Protein AF-A0A967BPD2-F1 (afdb_monomer_lite)

Radius of gyration: 11.85 Å; chains: 1; bounding box: 30×20×30 Å

Structure (mmCIF, N/CA/C/O backbone):
data_AF-A0A967BPD2-F1
#
_entry.id   AF-A0A967BPD2-F1
#
loop_
_atom_site.group_PDB
_atom_site.id
_atom_site.type_symbol
_atom_site.label_atom_id
_atom_site.label_alt_id
_atom_site.label_comp_id
_atom_site.label_asym_id
_atom_site.label_entity_id
_atom_site.label_seq_id
_atom_site.pdbx_PDB_ins_code
_atom_site.Cartn_x
_atom_site.Cartn_y
_atom_site.Cartn_z
_atom_site.occupancy
_atom_site.B_iso_or_equiv
_atom_site.auth_seq_id
_atom_site.auth_comp_id
_atom_site.auth_asym_id
_atom_site.auth_atom_id
_atom_site.pdbx_PDB_model_num
ATOM 1 N N . MET A 1 1 ? -18.961 4.892 11.991 1.00 70.62 1 MET A N 1
ATOM 2 C CA . MET A 1 1 ? -18.282 4.177 10.893 1.00 70.62 1 MET A CA 1
ATOM 3 C C . MET A 1 1 ? -17.587 5.235 10.062 1.00 70.62 1 MET A C 1
ATOM 5 O O . MET A 1 1 ? -18.245 6.195 9.690 1.00 70.62 1 MET A O 1
ATOM 9 N N . GLU A 1 2 ? -16.279 5.121 9.880 1.00 83.81 2 GLU A N 1
ATOM 10 C CA . GLU A 1 2 ? -15.484 6.054 9.078 1.00 83.81 2 GLU A CA 1
ATOM 11 C C . GLU A 1 2 ? -15.293 5.424 7.697 1.00 83.81 2 GLU A C 1
ATOM 13 O O . GLU A 1 2 ? -14.890 4.265 7.611 1.00 83.81 2 GLU A O 1
ATOM 18 N N . VAL A 1 3 ? -15.660 6.144 6.637 1.00 87.06 3 VAL A N 1
ATOM 19 C CA . VAL A 1 3 ? -15.506 5.681 5.253 1.00 87.06 3 VAL A CA 1
ATOM 20 C C . VAL A 1 3 ? -14.321 6.423 4.657 1.00 87.06 3 VAL A C 1
ATOM 22 O O . VAL A 1 3 ? -14.348 7.647 4.579 1.00 87.06 3 VAL A O 1
ATOM 25 N N . ILE A 1 4 ? -13.295 5.683 4.239 1.00 88.81 4 ILE A N 1
ATOM 26 C CA . ILE A 1 4 ? -12.131 6.237 3.545 1.00 88.81 4 ILE A CA 1
ATOM 27 C C . ILE A 1 4 ? -12.223 5.809 2.084 1.00 88.81 4 ILE A C 1
ATOM 29 O O . ILE A 1 4 ? -12.156 4.621 1.761 1.00 88.81 4 ILE A O 1
ATOM 33 N N . HIS A 1 5 ? -12.403 6.782 1.193 1.00 91.19 5 HIS A N 1
ATOM 34 C CA . HIS A 1 5 ? -12.321 6.541 -0.239 1.00 91.19 5 HIS A CA 1
ATOM 35 C C . HIS A 1 5 ? -10.853 6.442 -0.647 1.00 91.19 5 HIS A C 1
ATOM 37 O O . HIS A 1 5 ? -10.020 7.235 -0.221 1.00 91.19 5 HIS A O 1
ATOM 43 N N . PHE A 1 6 ? -10.534 5.491 -1.523 1.00 89.94 6 PHE A N 1
ATOM 44 C CA . PHE A 1 6 ? -9.160 5.256 -1.978 1.00 89.94 6 PHE A CA 1
ATOM 45 C C . PHE A 1 6 ? -8.465 6.508 -2.542 1.00 89.94 6 PHE A C 1
ATOM 47 O O . PHE A 1 6 ? -7.253 6.671 -2.423 1.00 89.94 6 PHE A O 1
ATOM 54 N N . GLN A 1 7 ? -9.232 7.405 -3.158 1.00 90.88 7 GLN A N 1
ATOM 55 C CA . GLN A 1 7 ? -8.707 8.636 -3.744 1.00 90.88 7 GLN A CA 1
ATOM 56 C C . GLN A 1 7 ? -8.223 9.625 -2.676 1.00 90.88 7 GLN A C 1
ATOM 58 O O . GLN A 1 7 ? -7.195 10.268 -2.901 1.00 90.88 7 GLN A O 1
ATOM 63 N N . ASP A 1 8 ? -8.897 9.641 -1.524 1.00 91.12 8 ASP A N 1
ATOM 64 C CA . ASP A 1 8 ? -8.664 10.536 -0.383 1.00 91.12 8 ASP A CA 1
ATOM 65 C C . ASP A 1 8 ? -7.762 9.912 0.694 1.00 91.12 8 ASP A C 1
ATOM 67 O O . ASP A 1 8 ? -7.419 10.560 1.680 1.00 91.12 8 ASP A O 1
ATOM 7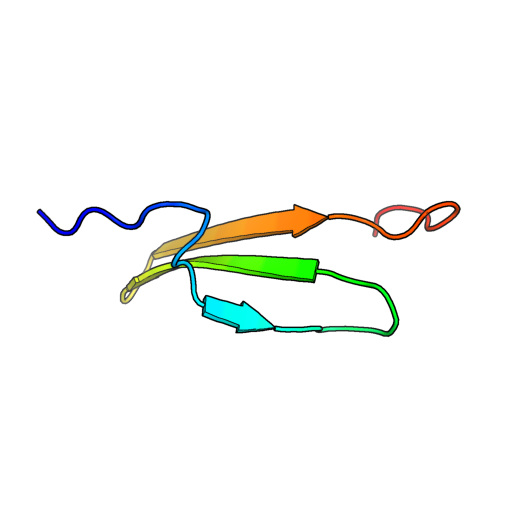1 N N . ALA A 1 9 ? -7.388 8.642 0.518 1.00 91.94 9 ALA A N 1
ATOM 72 C CA . ALA A 1 9 ? -6.494 7.922 1.411 1.00 91.94 9 ALA A CA 1
ATOM 73 C C . ALA A 1 9 ? -5.130 8.619 1.523 1.00 91.94 9 ALA A C 1
ATOM 75 O O . ALA A 1 9 ? -4.580 9.093 0.522 1.00 91.94 9 ALA A O 1
ATOM 76 N N . GLU A 1 10 ? -4.555 8.615 2.728 1.00 90.75 10 GLU A N 1
ATOM 77 C CA . GLU A 1 10 ? -3.200 9.116 2.957 1.00 90.75 10 GLU A CA 1
ATOM 78 C C . GLU A 1 10 ? -2.214 8.300 2.117 1.00 90.75 10 GLU A C 1
ATOM 80 O O . GLU A 1 10 ? -2.165 7.071 2.211 1.00 90.75 10 GLU A O 1
ATOM 85 N N . LYS A 1 11 ? -1.452 8.987 1.264 1.00 92.69 11 LYS A N 1
ATOM 86 C CA . LYS A 1 11 ? -0.484 8.375 0.354 1.00 92.69 11 LYS A CA 1
ATOM 87 C C . LYS A 1 11 ? 0.920 8.725 0.791 1.00 92.69 11 LYS A C 1
ATOM 89 O O . LYS A 1 11 ? 1.226 9.893 1.012 1.00 92.69 11 LYS A O 1
ATOM 94 N N . TYR A 1 12 ? 1.769 7.714 0.844 1.00 90.31 12 TYR A N 1
ATOM 95 C CA . TYR A 1 12 ? 3.187 7.887 1.089 1.00 90.31 12 TYR A CA 1
ATOM 96 C C . TYR A 1 12 ? 3.999 6.935 0.219 1.00 90.31 12 TYR A C 1
ATOM 98 O O . TYR A 1 12 ? 3.513 5.904 -0.257 1.00 90.31 12 TYR A O 1
ATOM 106 N N . GLU A 1 13 ? 5.245 7.325 -0.002 1.00 90.50 13 GLU A N 1
ATOM 107 C CA . GLU A 1 13 ? 6.205 6.609 -0.826 1.00 90.50 13 GLU A CA 1
ATOM 108 C C . GLU A 1 13 ? 7.229 5.945 0.104 1.00 90.50 13 GLU A C 1
ATOM 110 O O . GLU A 1 13 ? 8.070 6.640 0.676 1.00 90.50 13 GLU A O 1
ATOM 115 N N . PRO A 1 14 ? 7.119 4.625 0.359 1.00 86.62 14 PRO A N 1
ATOM 116 C CA . PRO A 1 14 ? 8.052 3.936 1.250 1.00 86.62 14 PRO A CA 1
ATOM 117 C C . PRO A 1 14 ? 9.444 3.765 0.623 1.00 86.62 14 PRO A C 1
ATOM 119 O O . PRO A 1 14 ? 10.439 3.742 1.340 1.00 86.62 14 PRO A O 1
ATOM 122 N N . GLU A 1 15 ? 9.498 3.645 -0.702 1.00 86.81 15 GLU A N 1
ATOM 123 C CA . GLU A 1 15 ? 10.689 3.457 -1.530 1.00 86.81 15 GLU A CA 1
ATOM 124 C C . GLU A 1 15 ? 10.451 4.123 -2.890 1.00 86.81 15 GLU A C 1
ATOM 126 O O . GLU A 1 15 ? 9.301 4.315 -3.281 1.00 86.81 15 GLU A O 1
ATOM 131 N N . GLU A 1 16 ? 11.517 4.431 -3.631 1.00 85.06 16 GLU A N 1
ATOM 132 C CA . GLU A 1 16 ? 11.415 5.124 -4.920 1.00 85.06 16 GLU A CA 1
ATOM 133 C C . GLU A 1 16 ? 10.446 4.414 -5.885 1.00 85.06 16 GLU A C 1
ATOM 135 O O . GLU A 1 16 ? 10.583 3.224 -6.178 1.00 85.06 16 GLU A O 1
ATOM 140 N N . ASN A 1 17 ? 9.478 5.166 -6.406 1.00 85.69 17 ASN A N 1
ATOM 141 C CA . ASN A 1 17 ? 8.405 4.741 -7.303 1.00 85.69 17 ASN A CA 1
ATOM 142 C C . ASN A 1 17 ? 7.367 3.783 -6.689 1.00 85.69 17 ASN A C 1
ATOM 144 O O . ASN A 1 17 ? 6.528 3.238 -7.416 1.00 85.69 17 ASN A O 1
ATOM 148 N N . TRP A 1 18 ? 7.377 3.578 -5.372 1.00 88.75 18 TRP A N 1
ATOM 149 C CA . TRP A 1 18 ? 6.326 2.838 -4.681 1.00 88.75 18 TRP A CA 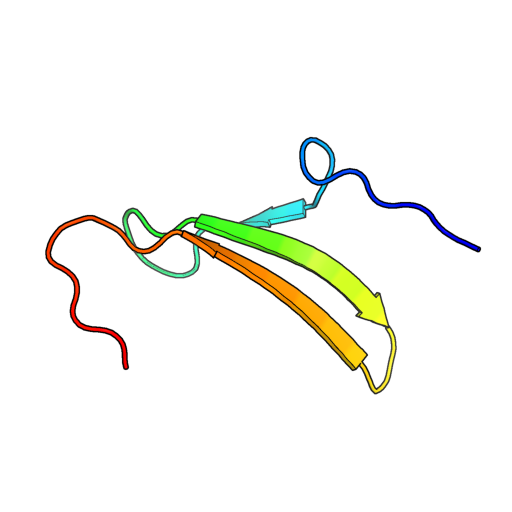1
ATOM 150 C C . TRP A 1 18 ? 5.192 3.759 -4.253 1.00 88.75 18 TRP A C 1
ATOM 152 O O . TRP A 1 18 ? 5.406 4.844 -3.727 1.00 88.75 18 TRP A O 1
ATOM 162 N N . VAL A 1 19 ? 3.954 3.285 -4.389 1.00 89.81 19 VAL A N 1
ATOM 163 C CA . VAL A 1 19 ? 2.794 4.004 -3.848 1.00 89.81 19 VAL A CA 1
ATOM 164 C C . VAL A 1 19 ? 2.123 3.144 -2.796 1.00 89.81 19 VAL A C 1
ATOM 166 O O . VAL A 1 19 ? 1.657 2.041 -3.091 1.00 89.81 19 VAL A O 1
ATOM 169 N N . ARG A 1 20 ? 2.039 3.670 -1.572 1.00 92.50 20 ARG A N 1
ATOM 170 C CA . ARG A 1 20 ? 1.290 3.069 -0.470 1.00 92.50 20 ARG A CA 1
ATOM 171 C C . ARG A 1 20 ? 0.169 4.011 -0.061 1.00 92.50 20 ARG A C 1
ATOM 173 O O . ARG A 1 20 ? 0.393 5.203 0.119 1.00 92.50 20 ARG A O 1
ATOM 180 N N . SER A 1 21 ? -1.051 3.494 0.024 1.00 94.19 21 SER A N 1
ATOM 181 C CA . SER A 1 21 ? -2.237 4.256 0.430 1.00 94.19 21 SER A CA 1
ATOM 182 C C . SER A 1 21 ? -2.838 3.645 1.687 1.00 94.19 21 SER A C 1
ATOM 184 O O . SER A 1 21 ? -3.190 2.465 1.685 1.00 94.19 21 SER A O 1
ATOM 186 N N . ASN A 1 22 ? -2.963 4.435 2.749 1.00 92.50 22 ASN A N 1
ATOM 187 C CA . ASN A 1 22 ? -3.510 4.007 4.027 1.00 92.50 22 ASN A CA 1
ATOM 188 C C . ASN A 1 22 ? -5.036 4.160 4.042 1.00 92.50 22 ASN A C 1
ATOM 190 O O . ASN A 1 22 ? -5.567 5.264 3.941 1.00 92.50 22 ASN A O 1
ATOM 194 N N . LEU A 1 23 ? -5.738 3.034 4.155 1.00 93.12 23 LEU A N 1
ATOM 195 C CA . LEU A 1 23 ? -7.200 2.961 4.190 1.00 93.12 23 LEU A CA 1
ATOM 196 C C . LEU A 1 23 ? -7.744 2.738 5.603 1.00 93.12 23 LEU A C 1
ATOM 198 O O . LEU A 1 23 ? -8.949 2.843 5.815 1.00 93.12 23 LEU A O 1
ATOM 202 N N . CYS A 1 24 ? -6.886 2.384 6.559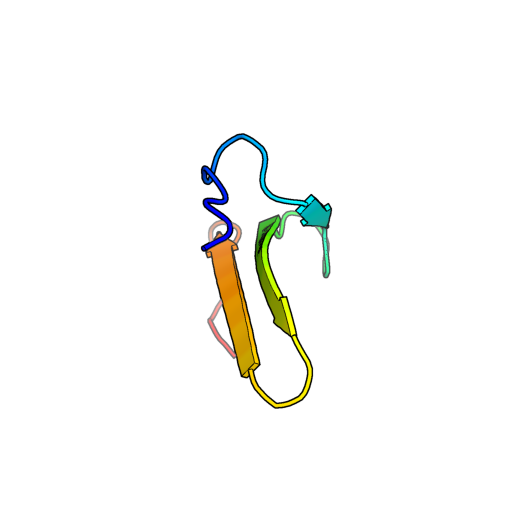 1.00 91.81 24 CYS A N 1
ATOM 203 C CA . CYS A 1 24 ? -7.235 2.234 7.962 1.00 91.81 24 CYS A CA 1
ATOM 204 C C . CYS A 1 24 ? -5.956 2.211 8.800 1.00 91.81 24 CYS A C 1
ATOM 206 O O . CYS A 1 24 ? -5.088 1.370 8.570 1.00 91.81 24 CYS A O 1
ATOM 208 N N . ASN A 1 25 ? -5.875 3.082 9.807 1.00 86.88 25 ASN A N 1
ATOM 209 C CA . ASN A 1 25 ? -4.786 3.105 10.780 1.00 86.88 25 ASN A CA 1
ATOM 210 C C . ASN A 1 25 ? -5.354 3.208 12.199 1.00 86.88 25 ASN A C 1
ATOM 212 O O . ASN A 1 25 ? -5.506 4.303 12.745 1.00 86.88 25 ASN A O 1
ATOM 216 N N . LYS A 1 26 ? -5.758 2.075 12.778 1.00 89.31 26 LYS A N 1
ATOM 217 C CA . LYS A 1 26 ? -6.315 2.009 14.135 1.00 89.31 26 LYS A CA 1
ATOM 218 C C . LYS A 1 26 ? -5.455 1.080 15.001 1.00 89.31 26 LYS A C 1
ATOM 220 O O . LYS A 1 26 ? -4.790 0.187 14.476 1.00 89.31 26 LYS A O 1
ATOM 225 N N . PRO A 1 27 ? -5.470 1.231 16.336 1.00 92.50 27 PRO A N 1
ATOM 226 C CA . PRO A 1 27 ? -4.775 0.295 17.212 1.00 92.50 27 PRO A CA 1
ATOM 227 C C . PRO A 1 27 ? -5.210 -1.153 16.940 1.00 92.50 27 PRO A C 1
ATOM 229 O O . PRO A 1 27 ? -6.393 -1.475 17.029 1.00 92.50 27 PRO A O 1
ATOM 232 N N . GLY A 1 28 ? -4.253 -2.016 16.589 1.00 92.62 28 GLY A N 1
ATOM 233 C CA . GLY A 1 28 ? -4.486 -3.442 16.338 1.00 92.62 28 GLY A CA 1
ATOM 234 C C . GLY A 1 28 ? -4.913 -3.820 14.913 1.00 92.62 28 GLY A C 1
ATOM 235 O O . GLY A 1 28 ? -5.011 -5.0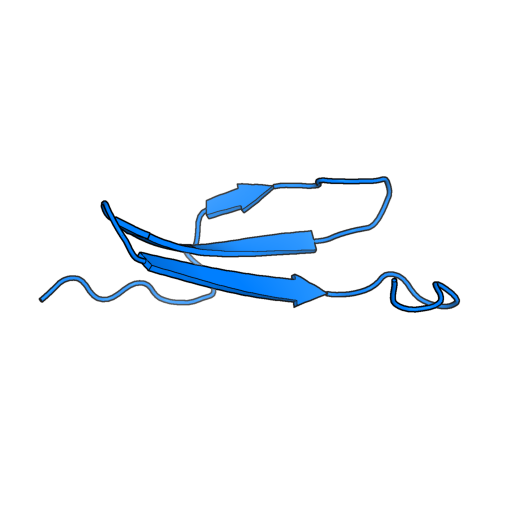12 14.637 1.00 92.62 28 GLY A O 1
ATOM 236 N N . ILE A 1 29 ? -5.134 -2.861 14.003 1.00 91.31 29 ILE A N 1
ATOM 237 C CA . ILE A 1 29 ? -5.407 -3.155 12.588 1.00 91.31 29 ILE A CA 1
ATOM 238 C C . ILE A 1 29 ? -4.966 -2.017 11.663 1.00 91.31 29 ILE A C 1
ATOM 240 O O . ILE A 1 29 ? -5.300 -0.850 11.876 1.00 91.31 29 ILE A O 1
ATOM 244 N N . SER A 1 30 ? -4.283 -2.383 10.580 1.00 91.69 30 SER A N 1
ATOM 245 C CA . SER A 1 30 ? -4.062 -1.504 9.438 1.00 91.69 30 SER A CA 1
ATOM 246 C C . SER A 1 30 ? -4.556 -2.147 8.146 1.00 91.69 30 SER A C 1
ATOM 248 O O . SER A 1 30 ? -4.528 -3.368 7.990 1.00 91.69 30 SER A O 1
ATOM 250 N N . ILE A 1 31 ? -5.044 -1.318 7.224 1.00 92.50 31 ILE A N 1
ATOM 251 C CA . ILE A 1 31 ? -5.397 -1.732 5.863 1.00 92.50 31 ILE A CA 1
ATOM 252 C C . ILE A 1 31 ? -4.705 -0.773 4.911 1.00 92.50 31 ILE A C 1
ATOM 254 O O . ILE A 1 31 ? -4.923 0.436 4.970 1.00 92.50 31 ILE A O 1
ATOM 258 N N . GLU A 1 32 ? -3.884 -1.316 4.021 1.00 93.25 32 GLU A N 1
ATOM 259 C CA . GLU A 1 32 ? -3.079 -0.526 3.100 1.00 93.25 32 GLU A CA 1
ATOM 260 C C . GLU A 1 32 ? -3.147 -1.110 1.691 1.00 93.25 32 GLU A C 1
ATOM 262 O O . GLU A 1 32 ? -3.175 -2.327 1.500 1.00 93.25 32 GLU A O 1
ATOM 267 N N . HIS A 1 33 ? -3.171 -0.226 0.698 1.00 91.62 33 HIS A N 1
ATOM 268 C CA . HIS A 1 33 ? -3.104 -0.580 -0.711 1.00 91.62 33 HIS A CA 1
ATOM 269 C C . HIS A 1 33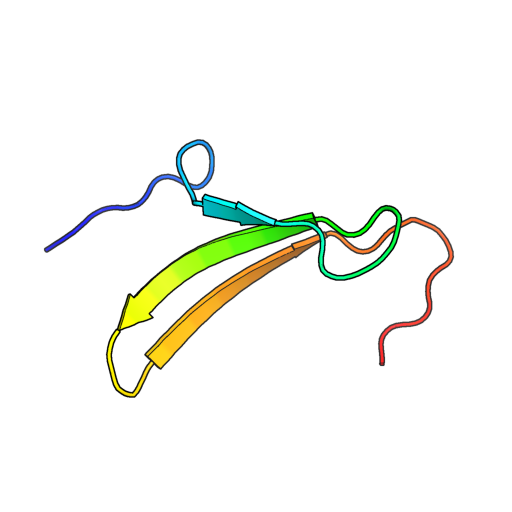 ? -1.722 -0.241 -1.266 1.00 91.62 33 HIS A C 1
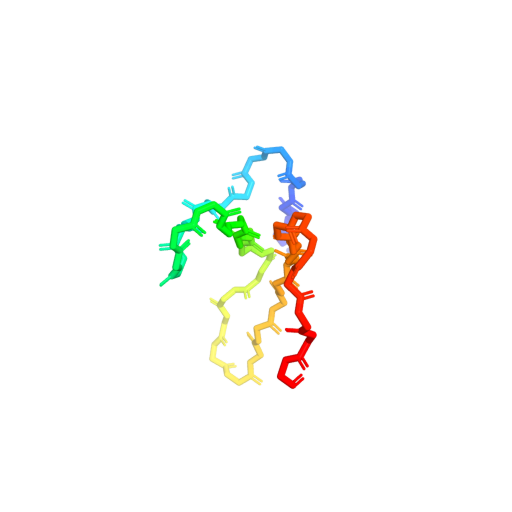ATOM 271 O O . HIS A 1 33 ? -1.221 0.864 -1.061 1.00 91.62 33 HIS A O 1
ATOM 277 N N . PHE A 1 34 ? -1.129 -1.186 -1.992 1.00 90.38 34 PHE A N 1
ATOM 278 C CA . PHE A 1 34 ? 0.238 -1.101 -2.490 1.00 90.38 34 PHE A CA 1
ATOM 279 C C . PHE A 1 34 ? 0.245 -1.199 -4.006 1.00 90.38 34 PHE A C 1
ATOM 281 O O . PHE A 1 34 ? -0.292 -2.152 -4.572 1.00 90.38 34 PHE A O 1
ATOM 288 N N . ILE A 1 35 ? 0.918 -0.257 -4.657 1.00 88.31 35 ILE A N 1
ATOM 289 C CA . ILE A 1 35 ? 1.218 -0.337 -6.083 1.00 88.31 35 ILE A CA 1
ATOM 290 C C . ILE A 1 35 ? 2.718 -0.545 -6.218 1.00 88.31 35 ILE A C 1
ATOM 292 O O . ILE A 1 35 ? 3.516 0.312 -5.835 1.00 88.31 35 ILE A O 1
ATOM 296 N N . LYS A 1 36 ? 3.081 -1.713 -6.751 1.00 83.62 36 LYS A N 1
ATOM 297 C CA . LYS A 1 36 ? 4.469 -2.053 -7.046 1.00 83.62 36 LYS A CA 1
ATOM 298 C C . LYS A 1 36 ? 4.942 -1.286 -8.278 1.00 83.62 36 LYS A C 1
ATOM 300 O O . LYS A 1 36 ? 4.222 -1.289 -9.284 1.00 83.62 36 LYS A O 1
ATOM 305 N N . PRO A 1 37 ? 6.153 -0.712 -8.250 1.00 81.56 37 PRO A N 1
ATOM 306 C CA . PRO A 1 37 ? 6.762 -0.205 -9.459 1.00 81.56 37 PRO A CA 1
ATOM 307 C C . PRO A 1 37 ? 7.010 -1.351 -10.453 1.00 81.56 37 PRO A C 1
ATOM 309 O O . PRO A 1 37 ? 7.250 -2.502 -10.060 1.00 81.56 37 PRO A O 1
ATOM 312 N N . PRO A 1 38 ? 6.946 -1.070 -11.763 1.00 82.62 38 PRO A N 1
ATOM 313 C CA . PRO A 1 38 ? 7.255 -2.058 -12.785 1.00 82.62 38 PRO A CA 1
ATOM 314 C C . PRO A 1 38 ? 8.643 -2.669 -12.564 1.00 82.62 38 PRO A C 1
ATOM 316 O O . PRO A 1 38 ? 9.583 -1.968 -12.204 1.00 82.62 38 PRO A O 1
ATOM 319 N N . LYS A 1 39 ? 8.789 -3.968 -12.856 1.00 79.88 39 LYS A N 1
ATOM 320 C CA . LYS A 1 39 ? 10.061 -4.714 -12.763 1.00 79.88 39 LYS A CA 1
ATOM 321 C C . LYS A 1 39 ? 10.633 -4.872 -11.343 1.00 79.88 39 LYS A C 1
ATOM 323 O O . LYS A 1 39 ? 11.754 -5.354 -11.216 1.00 79.88 39 LYS A O 1
ATOM 328 N N . HIS A 1 40 ? 9.871 -4.555 -10.294 1.00 69.69 40 HIS A N 1
ATOM 329 C CA . HIS A 1 40 ? 10.218 -4.949 -8.928 1.00 69.69 40 HIS A CA 1
ATOM 330 C C . HIS A 1 40 ? 9.669 -6.337 -8.589 1.00 69.69 40 HIS A C 1
ATOM 332 O O . HIS A 1 40 ? 8.479 -6.626 -8.755 1.00 69.69 40 HIS A O 1
ATOM 338 N N . SER A 1 41 ? 10.551 -7.192 -8.078 1.00 67.69 41 SER A N 1
ATOM 339 C CA . SER A 1 41 ? 10.169 -8.442 -7.426 1.00 67.69 41 SER A CA 1
ATOM 340 C C . SER A 1 41 ? 9.479 -8.117 -6.101 1.00 67.69 41 SER A C 1
ATOM 342 O O . SER A 1 41 ? 9.914 -7.227 -5.375 1.00 67.69 41 SER A O 1
ATOM 344 N N . SER A 1 42 ? 8.386 -8.816 -5.795 1.00 50.22 42 SER A N 1
ATOM 345 C CA . SER A 1 42 ? 7.767 -8.722 -4.467 1.00 50.22 42 SER A CA 1
ATOM 346 C C . SER A 1 42 ? 8.763 -9.239 -3.420 1.00 50.22 42 SER A C 1
ATOM 348 O O . SER A 1 42 ? 9.338 -10.298 -3.685 1.00 50.22 42 SER A O 1
ATOM 350 N N . PRO A 1 43 ? 8.967 -8.555 -2.282 1.00 60.31 43 PRO A N 1
ATOM 351 C CA . PRO A 1 43 ? 9.508 -9.214 -1.100 1.00 60.31 43 PRO A CA 1
ATOM 352 C C . PRO A 1 43 ? 8.535 -10.283 -0.583 1.00 60.31 43 PRO A C 1
ATOM 354 O O . PRO A 1 43 ? 7.317 -10.182 -0.891 1.00 60.31 43 PRO A O 1
#

Secondary structure (DSSP, 8-state):
-----TTTSEEE-SSTT-EEEEEEEETTEEEEEEEPPTTPPP-

Sequence (43 aa):
MEVIHFQDAEKYEPEENWVRSNLCNKPGISIEHFIKPPKHSSP

Foldseek 3Di:
DDFDDQVNFDWDDPDPPKIKGWGDDDVPDTDIDIDDDPPDDDD

pLDDT: mean 86.34, std 9.23, range [50.22, 94.19]